Protein AF-A0A5T3SM43-F1 (afdb_monomer_lite)

Sequence (105 aa):
MVTYVQEYGYELTPCPADQGGGWLLRLLADGRELGRRVFPPVAGIEDAQLAAATAHDEALAAVTAWLASVDERDPSQRPRPADAGGLYLMMPDDWLLSPQGVRNA

pLDDT: mean 71.46, std 14.49, range [35.94, 88.44]

Foldseek 3Di:
DDPPPWDKDKDWDWDPVVVQTAIKIFIDTNNATLAIDTQGFDPPDPPSVVSRVVSVVVSVVVVVVVVVVQVPDDPVPHWDHQDVVRDGPDDPVPLRRDPDNDPPD

Organism: Salmonella enterica (NCBI:txid28901)

Radius of gyration: 15.22 Å; chains: 1; bounding box: 40×28×44 Å

Structure (mmCIF, N/CA/C/O backbone):
data_AF-A0A5T3SM43-F1
#
_entry.id   AF-A0A5T3SM43-F1
#
loop_
_atom_site.group_PDB
_atom_site.id
_atom_site.type_symbol
_atom_site.label_atom_id
_atom_site.label_alt_id
_atom_site.label_comp_id
_atom_site.label_asym_id
_atom_site.label_entity_id
_atom_site.label_seq_id
_atom_site.pdbx_PDB_ins_code
_atom_site.Cartn_x
_atom_site.Cartn_y
_atom_site.Cartn_z
_atom_site.occupancy
_atom_site.B_iso_or_equiv
_atom_site.auth_seq_id
_atom_site.auth_comp_id
_atom_site.auth_asym_id
_atom_site.auth_atom_id
_atom_site.pdbx_PDB_model_num
ATOM 1 N N . MET A 1 1 ? -17.333 8.837 26.129 1.00 36.72 1 MET A N 1
ATOM 2 C CA . MET A 1 1 ? -17.203 8.837 24.658 1.00 36.72 1 MET A CA 1
ATOM 3 C C . MET A 1 1 ? -15.989 7.990 24.334 1.00 36.72 1 MET A C 1
ATOM 5 O O . MET A 1 1 ? -14.895 8.389 24.701 1.00 36.72 1 MET A O 1
ATOM 9 N N . VAL A 1 2 ? -16.175 6.785 23.793 1.00 43.47 2 VAL A N 1
ATOM 10 C CA . VAL A 1 2 ? -15.047 5.943 23.366 1.00 43.47 2 VAL A CA 1
ATOM 11 C C . VAL A 1 2 ? -14.705 6.389 21.950 1.00 43.47 2 VAL A C 1
ATOM 13 O O . VAL A 1 2 ? -15.445 6.095 21.015 1.00 43.47 2 VAL A O 1
ATOM 16 N N . THR A 1 3 ? -13.654 7.187 21.799 1.00 46.38 3 THR A N 1
ATOM 17 C CA . THR A 1 3 ? -13.085 7.488 20.486 1.00 46.38 3 THR A CA 1
ATOM 18 C C . THR A 1 3 ? -12.356 6.231 20.030 1.00 46.38 3 THR A C 1
ATOM 20 O O . THR A 1 3 ? -11.250 5.960 20.490 1.00 46.38 3 THR A O 1
ATOM 23 N N . TYR A 1 4 ? -12.999 5.417 19.194 1.00 54.72 4 TYR A N 1
ATOM 24 C CA . TYR A 1 4 ? -12.312 4.326 18.509 1.00 54.72 4 TYR A CA 1
ATOM 25 C C . TYR A 1 4 ? -11.293 4.960 17.559 1.00 54.72 4 TYR A C 1
ATOM 27 O O . TYR A 1 4 ? -11.659 5.453 16.492 1.00 54.72 4 TYR A O 1
ATOM 35 N N . VAL A 1 5 ? -10.030 5.016 17.982 1.00 57.78 5 VAL A N 1
ATOM 36 C CA . VAL A 1 5 ? -8.918 5.350 17.092 1.00 57.78 5 VAL A CA 1
ATOM 37 C C . VAL A 1 5 ? -8.742 4.140 16.192 1.00 57.78 5 VAL A C 1
ATOM 39 O O . VAL A 1 5 ? -8.254 3.103 16.619 1.00 57.78 5 VAL A O 1
ATOM 42 N N . GLN A 1 6 ? -9.250 4.251 14.973 1.00 68.75 6 GLN A N 1
ATOM 43 C CA . GLN A 1 6 ? -9.055 3.241 13.947 1.00 68.75 6 GLN A CA 1
ATOM 44 C C . GLN A 1 6 ? -7.601 3.362 13.478 1.00 68.75 6 GLN A C 1
ATOM 46 O O . GLN A 1 6 ? -7.216 4.415 12.966 1.00 68.75 6 GLN A O 1
ATOM 51 N N . GLU A 1 7 ? -6.784 2.340 13.732 1.00 79.44 7 GLU A N 1
ATOM 52 C CA . GLU A 1 7 ? -5.373 2.340 13.342 1.00 79.44 7 GLU A CA 1
ATOM 53 C C . GLU A 1 7 ? -5.247 1.966 11.864 1.00 79.44 7 GLU A C 1
ATOM 55 O O . GLU A 1 7 ? -5.688 0.895 11.441 1.00 79.44 7 GLU A O 1
ATOM 60 N N . TYR A 1 8 ? -4.648 2.854 11.072 1.00 81.50 8 TYR A N 1
ATOM 61 C CA . TYR A 1 8 ? -4.375 2.617 9.659 1.00 81.50 8 TYR A CA 1
ATOM 62 C C . TYR A 1 8 ? -2.918 2.204 9.486 1.00 81.50 8 TYR A C 1
ATOM 64 O O . TYR A 1 8 ? -2.006 2.881 9.954 1.00 81.50 8 TYR A O 1
ATOM 72 N N . GLY A 1 9 ? -2.711 1.077 8.817 1.00 84.12 9 GLY A N 1
ATOM 73 C CA . GLY A 1 9 ? -1.405 0.509 8.525 1.00 84.12 9 GLY A CA 1
ATOM 74 C C . GLY A 1 9 ? -1.239 0.226 7.040 1.00 84.12 9 GLY A C 1
ATOM 75 O O . GLY A 1 9 ? -2.182 0.305 6.249 1.00 84.12 9 GLY A O 1
ATOM 76 N N . TYR A 1 10 ? -0.021 -0.129 6.656 1.00 86.38 10 TYR A N 1
ATOM 77 C CA . TYR A 1 10 ? 0.285 -0.530 5.295 1.00 86.38 10 TYR A CA 1
ATOM 78 C C . TYR A 1 10 ? 1.374 -1.591 5.267 1.00 86.38 10 TYR A C 1
ATOM 80 O O . TYR A 1 10 ? 2.231 -1.651 6.146 1.00 86.38 10 TYR A O 1
ATOM 88 N N . GLU A 1 11 ? 1.343 -2.413 4.228 1.00 88.44 11 GLU A N 1
ATOM 89 C CA . GLU A 1 11 ? 2.370 -3.401 3.932 1.00 88.44 11 GLU A CA 1
ATOM 90 C C . GLU A 1 11 ? 2.859 -3.198 2.501 1.00 88.44 11 GLU A C 1
ATOM 92 O O . GLU A 1 11 ? 2.076 -3.218 1.550 1.00 88.44 11 GLU A O 1
ATOM 97 N N . LEU A 1 12 ? 4.170 -3.026 2.346 1.00 86.88 12 LEU A N 1
ATOM 98 C CA . LEU A 1 12 ? 4.846 -2.959 1.054 1.00 86.88 12 LEU A CA 1
ATOM 99 C C . LEU A 1 12 ? 5.597 -4.270 0.839 1.00 86.88 12 LEU A C 1
ATOM 101 O O . LEU A 1 12 ? 6.592 -4.549 1.503 1.00 86.88 12 LEU A O 1
ATOM 105 N N . THR A 1 13 ? 5.103 -5.094 -0.081 1.00 86.69 13 THR A N 1
ATOM 106 C CA . THR A 1 13 ? 5.755 -6.353 -0.457 1.00 86.69 13 THR A CA 1
ATOM 107 C C . THR A 1 13 ? 6.495 -6.161 -1.784 1.00 86.69 13 THR A C 1
ATOM 109 O O . THR A 1 13 ? 5.841 -5.817 -2.777 1.00 86.69 13 THR A O 1
ATOM 112 N N . PRO A 1 14 ? 7.820 -6.396 -1.850 1.00 80.69 14 PRO A N 1
ATOM 113 C CA . PRO A 1 14 ? 8.541 -6.359 -3.117 1.00 80.69 14 PRO A CA 1
ATOM 114 C C . PRO A 1 14 ? 8.090 -7.525 -4.000 1.00 80.69 14 PRO A C 1
ATOM 116 O O . PRO A 1 14 ? 8.044 -8.673 -3.550 1.00 80.69 14 PRO A O 1
ATOM 119 N N . CYS A 1 15 ? 7.763 -7.247 -5.261 1.00 74.00 15 CYS A N 1
ATOM 120 C CA . CYS A 1 15 ? 7.530 -8.299 -6.242 1.00 74.00 15 CYS A CA 1
ATOM 121 C C . CYS A 1 15 ? 8.868 -8.629 -6.924 1.00 74.00 15 CYS A C 1
ATOM 123 O O . CYS A 1 15 ? 9.523 -7.713 -7.432 1.00 74.00 15 CYS A O 1
ATOM 125 N N . PRO A 1 16 ? 9.318 -9.899 -6.931 1.00 68.31 16 PRO A N 1
ATOM 126 C CA . PRO A 1 16 ? 10.562 -10.260 -7.597 1.00 68.31 16 PRO A CA 1
ATOM 127 C C . PRO A 1 16 ? 10.497 -9.888 -9.082 1.00 68.31 16 PRO A C 1
ATOM 129 O O . PRO A 1 16 ? 9.455 -10.032 -9.725 1.00 68.31 16 PRO A O 1
ATOM 132 N N . ALA A 1 17 ? 11.625 -9.430 -9.633 1.00 64.00 17 ALA A N 1
ATOM 133 C CA . ALA A 1 17 ? 11.728 -9.000 -11.031 1.00 64.00 17 ALA A CA 1
ATOM 134 C C . ALA A 1 17 ? 11.234 -10.072 -12.027 1.00 64.00 17 ALA A C 1
ATOM 136 O O . ALA A 1 17 ? 10.670 -9.735 -13.063 1.00 64.00 17 ALA A O 1
ATOM 137 N N . ASP A 1 18 ? 11.356 -11.351 -11.660 1.00 62.53 18 ASP A N 1
ATOM 138 C CA . ASP A 1 18 ? 10.905 -12.511 -12.437 1.00 62.53 18 ASP A CA 1
ATOM 139 C C . ASP A 1 18 ? 9.372 -12.578 -12.634 1.00 62.53 18 ASP A C 1
ATOM 141 O O . ASP A 1 18 ? 8.891 -13.124 -13.621 1.00 62.53 18 ASP A O 1
ATOM 145 N N . GLN A 1 19 ? 8.582 -11.982 -11.730 1.00 60.06 19 GLN A N 1
ATOM 146 C CA . GLN A 1 19 ? 7.110 -11.959 -11.797 1.00 60.06 19 GLN A CA 1
ATOM 147 C C . GLN A 1 19 ? 6.534 -10.672 -12.416 1.00 60.06 19 GLN A C 1
ATOM 149 O O . GLN A 1 19 ? 5.333 -10.423 -12.316 1.00 60.06 19 GLN A O 1
ATOM 154 N N . GLY A 1 20 ? 7.373 -9.860 -13.066 1.00 59.75 20 GLY A N 1
ATOM 155 C CA . GLY A 1 20 ? 6.988 -8.564 -13.638 1.00 59.75 20 GLY A CA 1
ATOM 156 C C . GLY A 1 20 ? 7.480 -7.355 -12.838 1.00 59.75 20 GLY A C 1
ATOM 157 O O . GLY A 1 20 ? 7.266 -6.226 -13.274 1.00 59.75 20 GLY A O 1
ATOM 158 N N . GLY A 1 21 ? 8.177 -7.584 -11.717 1.00 69.94 21 GLY A N 1
ATOM 159 C CA . GLY A 1 21 ? 8.777 -6.543 -10.879 1.00 69.94 21 GLY A CA 1
ATOM 160 C C . GLY A 1 21 ? 7.766 -5.609 -10.205 1.00 69.94 21 GLY A C 1
ATOM 161 O O . GLY A 1 21 ? 6.551 -5.763 -10.329 1.00 69.94 21 GLY A O 1
ATOM 162 N N . GLY A 1 22 ? 8.279 -4.615 -9.477 1.00 78.12 22 GLY A N 1
ATOM 163 C CA . GLY A 1 22 ? 7.466 -3.588 -8.820 1.00 78.12 22 GLY A CA 1
ATOM 164 C C . GLY A 1 22 ? 7.129 -3.899 -7.360 1.00 78.12 22 GLY A C 1
ATOM 165 O O . GLY A 1 22 ? 7.844 -4.640 -6.683 1.00 78.12 22 GLY A O 1
ATOM 166 N N . TRP A 1 23 ? 6.046 -3.299 -6.866 1.00 83.81 23 TRP A N 1
ATOM 167 C CA . TRP A 1 23 ? 5.658 -3.324 -5.455 1.00 83.81 23 TRP A CA 1
ATOM 168 C C . TRP A 1 23 ? 4.167 -3.535 -5.267 1.00 83.81 23 TRP A C 1
ATOM 170 O O . TRP A 1 23 ? 3.339 -2.871 -5.887 1.00 83.81 23 TRP A O 1
ATOM 180 N N . LEU A 1 24 ? 3.815 -4.446 -4.366 1.00 85.06 24 LEU A N 1
ATOM 181 C CA . LEU A 1 24 ? 2.447 -4.597 -3.901 1.00 85.06 24 LEU A CA 1
ATOM 182 C C . LEU A 1 24 ? 2.283 -3.790 -2.616 1.00 85.06 24 LEU A C 1
ATOM 184 O O . LEU A 1 24 ? 2.839 -4.150 -1.580 1.00 85.06 24 LEU A O 1
ATOM 188 N N . LEU A 1 25 ? 1.485 -2.733 -2.689 1.00 86.19 25 LEU A N 1
ATOM 189 C CA . LEU A 1 25 ? 1.020 -1.989 -1.531 1.00 86.19 25 LEU A CA 1
ATOM 190 C C . LEU A 1 25 ? -0.307 -2.590 -1.061 1.00 86.19 25 LEU A C 1
ATOM 192 O O . LEU A 1 25 ? -1.272 -2.634 -1.824 1.00 86.19 25 LEU A O 1
ATOM 196 N N . ARG A 1 26 ? -0.380 -3.031 0.192 1.00 86.12 26 ARG A N 1
ATOM 197 C CA . ARG A 1 26 ? -1.638 -3.347 0.878 1.00 86.12 26 ARG A CA 1
ATOM 198 C C . ARG A 1 26 ? -1.906 -2.310 1.947 1.00 86.12 26 ARG A C 1
ATOM 200 O O . ARG A 1 26 ? -1.012 -1.961 2.709 1.00 86.12 26 ARG A O 1
ATOM 207 N N . LEU A 1 27 ? -3.144 -1.850 2.005 1.00 84.44 27 LEU A N 1
ATOM 208 C CA . LEU A 1 27 ? -3.640 -0.950 3.032 1.00 84.44 27 LEU A CA 1
ATOM 209 C C . LEU A 1 27 ? -4.438 -1.760 4.047 1.00 84.44 27 LEU A C 1
ATOM 211 O O . LEU A 1 27 ? -5.271 -2.594 3.681 1.00 84.44 27 LEU A O 1
ATOM 215 N N . LEU A 1 28 ? -4.177 -1.505 5.322 1.00 84.44 28 LEU A N 1
ATOM 216 C CA . LEU A 1 28 ? -4.793 -2.178 6.453 1.00 84.44 28 LEU A CA 1
ATOM 217 C C . LEU A 1 28 ? -5.505 -1.138 7.322 1.00 84.44 28 LEU A C 1
ATOM 219 O O . LEU A 1 28 ? -4.961 -0.071 7.587 1.00 84.44 28 LEU A O 1
ATOM 223 N N . ALA A 1 29 ? -6.698 -1.458 7.804 1.00 82.62 29 ALA A N 1
ATOM 224 C CA . ALA A 1 29 ? -7.359 -0.730 8.882 1.00 82.62 29 ALA A CA 1
ATOM 225 C C . ALA A 1 29 ? -7.700 -1.711 9.991 1.00 82.62 29 ALA A C 1
ATOM 227 O O . ALA A 1 29 ? -8.398 -2.693 9.737 1.00 82.62 29 ALA A O 1
ATOM 228 N N . ASP A 1 30 ? -7.210 -1.460 11.202 1.00 80.19 30 ASP A N 1
ATOM 229 C CA . ASP A 1 30 ? -7.451 -2.314 12.370 1.00 80.19 30 ASP A CA 1
ATOM 230 C C . ASP A 1 30 ? -7.062 -3.787 12.094 1.00 80.19 30 ASP A C 1
ATOM 232 O O . ASP A 1 30 ? -7.766 -4.734 12.436 1.00 80.19 30 ASP A O 1
ATOM 236 N N . GLY A 1 31 ? -5.970 -3.990 11.343 1.00 77.44 31 GLY A N 1
ATOM 237 C CA . GLY A 1 31 ? -5.504 -5.315 10.909 1.00 77.44 31 GLY A CA 1
ATOM 238 C C . GLY A 1 31 ? -6.323 -5.977 9.789 1.00 77.44 31 GLY A C 1
ATOM 239 O O . GLY A 1 31 ? -6.083 -7.139 9.466 1.00 77.44 31 GLY A O 1
ATOM 240 N N . ARG A 1 32 ? -7.282 -5.272 9.175 1.00 80.44 32 ARG A N 1
ATOM 241 C CA . ARG A 1 32 ? -8.136 -5.787 8.088 1.00 80.44 32 ARG A CA 1
ATOM 242 C C . ARG A 1 32 ? -7.778 -5.127 6.759 1.00 80.44 32 ARG A C 1
ATOM 244 O O . ARG A 1 32 ? -7.603 -3.914 6.703 1.00 80.44 32 ARG A O 1
ATOM 251 N N . GLU A 1 33 ? -7.701 -5.912 5.684 1.00 82.12 33 GLU A N 1
ATOM 252 C CA . GLU A 1 33 ? -7.379 -5.407 4.339 1.00 82.12 33 GLU A CA 1
ATOM 253 C C . GLU A 1 33 ? -8.452 -4.416 3.853 1.00 82.12 33 GLU A C 1
ATOM 255 O O . GLU A 1 33 ? -9.599 -4.787 3.589 1.00 82.12 33 GLU A O 1
ATOM 260 N N . LEU A 1 34 ? -8.061 -3.145 3.725 1.00 77.56 34 LEU A N 1
ATOM 261 C CA . LEU A 1 34 ? -8.854 -2.099 3.079 1.00 77.56 34 LEU A CA 1
ATOM 262 C C . LEU A 1 34 ? -8.786 -2.218 1.562 1.00 77.56 34 LEU A C 1
ATOM 264 O O . LEU A 1 34 ? -9.762 -1.968 0.868 1.00 77.56 34 LEU A O 1
ATOM 268 N N . GLY A 1 35 ? -7.621 -2.574 1.039 1.00 76.62 35 GLY A N 1
ATOM 269 C CA . GLY A 1 35 ? -7.410 -2.704 -0.389 1.00 76.62 35 GLY A CA 1
ATOM 270 C C . GLY A 1 35 ? -5.947 -2.908 -0.712 1.00 76.62 35 GLY A C 1
ATOM 271 O O . GLY A 1 35 ? -5.065 -2.762 0.136 1.00 76.62 35 GLY A O 1
ATOM 272 N N . ARG A 1 36 ? -5.691 -3.283 -1.959 1.00 80.75 36 ARG A N 1
ATOM 273 C CA . ARG A 1 36 ? -4.348 -3.557 -2.452 1.00 80.75 36 ARG A CA 1
ATOM 274 C C . ARG A 1 36 ? -4.144 -2.892 -3.799 1.00 80.75 36 ARG A C 1
ATOM 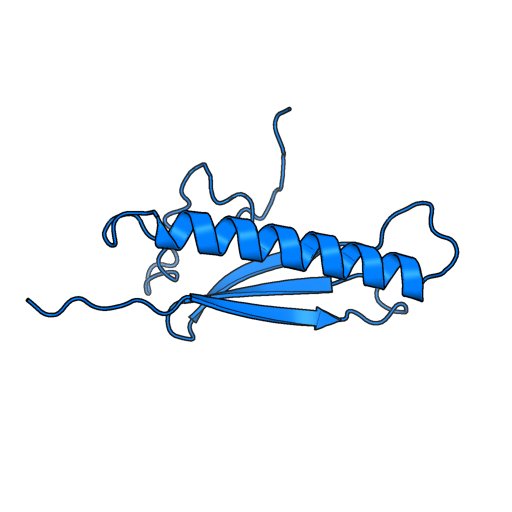276 O O . ARG A 1 36 ? -5.054 -2.876 -4.626 1.00 80.75 36 ARG A O 1
ATOM 283 N N . ARG A 1 37 ? -2.929 -2.415 -4.039 1.00 79.12 37 ARG A N 1
ATOM 284 C CA . ARG A 1 37 ? -2.536 -1.776 -5.286 1.00 79.12 37 ARG A CA 1
ATOM 285 C C . ARG A 1 37 ? -1.153 -2.232 -5.705 1.00 79.12 37 ARG A C 1
ATOM 287 O O . ARG A 1 37 ? -0.224 -2.263 -4.903 1.00 79.12 37 ARG A O 1
ATOM 294 N N . VAL A 1 38 ? -1.034 -2.598 -6.974 1.00 81.75 38 VAL A N 1
ATOM 295 C CA . VAL A 1 38 ? 0.244 -2.970 -7.578 1.00 81.75 38 VAL A CA 1
ATOM 296 C C . VAL A 1 38 ? 0.833 -1.735 -8.242 1.00 81.75 38 VAL A C 1
ATOM 298 O O . VAL A 1 38 ? 0.178 -1.090 -9.060 1.00 81.75 38 VAL A O 1
ATOM 301 N N . PHE A 1 39 ? 2.070 -1.426 -7.883 1.00 80.19 39 PHE A N 1
ATOM 302 C CA . PHE A 1 39 ? 2.905 -0.417 -8.508 1.00 80.19 39 PHE A CA 1
ATOM 303 C C . PHE A 1 39 ? 3.899 -1.143 -9.416 1.00 80.19 39 PHE A C 1
ATOM 305 O O . PHE A 1 39 ? 4.840 -1.755 -8.908 1.00 80.19 39 PHE A O 1
ATOM 312 N N . PRO A 1 40 ? 3.676 -1.155 -10.742 1.00 79.50 40 PRO A N 1
ATOM 313 C CA . PRO A 1 40 ? 4.619 -1.763 -11.670 1.00 79.50 40 PRO A CA 1
ATOM 314 C C . PRO A 1 40 ? 5.967 -1.022 -11.638 1.00 79.50 40 PRO A C 1
ATOM 316 O O . PRO A 1 40 ? 6.016 0.151 -11.256 1.00 79.50 40 PRO A O 1
ATOM 319 N N . PRO A 1 41 ? 7.065 -1.684 -12.041 1.00 79.75 41 PRO A N 1
ATOM 320 C CA . PRO A 1 41 ? 8.364 -1.036 -12.133 1.00 79.75 41 PRO A CA 1
ATOM 321 C C . PRO A 1 41 ? 8.312 0.098 -13.161 1.00 79.75 41 PRO A C 1
ATOM 323 O O . PRO A 1 41 ? 7.610 0.012 -14.173 1.00 79.75 41 PRO A O 1
ATOM 326 N N . VAL A 1 42 ? 9.060 1.170 -12.901 1.00 78.50 42 VAL A N 1
ATOM 327 C CA . VAL A 1 42 ? 9.076 2.344 -13.779 1.00 78.50 42 VAL A CA 1
ATOM 328 C C . VAL A 1 42 ? 9.630 1.967 -15.152 1.00 78.50 42 VAL A C 1
ATOM 330 O O . VAL A 1 42 ? 10.771 1.523 -15.283 1.00 78.50 42 VAL A O 1
ATOM 333 N N . ALA A 1 43 ? 8.811 2.159 -16.188 1.00 73.94 43 ALA A N 1
ATOM 334 C CA . ALA A 1 43 ? 9.222 1.942 -17.567 1.00 73.94 43 ALA A CA 1
ATOM 335 C C . ALA A 1 43 ? 10.289 2.971 -17.975 1.00 73.94 43 ALA A C 1
ATOM 337 O O . ALA A 1 43 ? 10.131 4.166 -17.730 1.00 73.94 43 ALA A O 1
ATOM 338 N N . GLY A 1 44 ? 11.358 2.508 -18.626 1.00 73.38 44 GLY A N 1
ATOM 339 C CA . GLY A 1 44 ? 12.460 3.362 -19.086 1.00 73.38 44 GLY A CA 1
ATOM 340 C C . GLY A 1 44 ? 13.699 3.366 -18.187 1.00 73.38 44 GLY A C 1
ATOM 341 O O . GLY A 1 44 ? 14.672 4.030 -18.528 1.00 73.38 44 GLY A O 1
ATOM 342 N N . ILE A 1 45 ? 13.696 2.611 -17.084 1.00 76.69 45 ILE A N 1
ATOM 343 C CA . ILE A 1 45 ? 14.899 2.345 -16.288 1.00 76.69 45 ILE A CA 1
ATOM 344 C C . ILE A 1 45 ? 15.427 0.948 -16.641 1.00 76.69 45 ILE A C 1
ATOM 346 O O . ILE A 1 45 ? 14.734 -0.046 -16.439 1.00 76.69 45 ILE A O 1
ATOM 350 N N . GLU A 1 46 ? 16.648 0.876 -17.181 1.00 76.75 46 GLU A N 1
ATOM 351 C CA . GLU A 1 46 ? 17.310 -0.395 -17.534 1.00 76.75 46 GLU A CA 1
ATOM 352 C C . GLU A 1 46 ? 17.683 -1.212 -16.286 1.00 76.75 46 GLU A C 1
ATOM 354 O O . GLU A 1 46 ? 17.600 -2.441 -16.282 1.00 76.75 46 GLU A O 1
ATOM 359 N N . ASP A 1 47 ? 18.035 -0.526 -15.197 1.00 81.12 47 ASP A N 1
ATOM 360 C CA . ASP A 1 47 ? 18.302 -1.135 -13.898 1.00 81.12 47 ASP A CA 1
ATOM 361 C C . ASP A 1 47 ? 17.001 -1.580 -13.219 1.00 81.12 47 ASP A C 1
ATOM 363 O O . ASP A 1 47 ? 16.291 -0.780 -12.608 1.00 81.12 47 ASP A O 1
ATOM 367 N N . ALA A 1 48 ? 16.708 -2.881 -13.252 1.00 75.50 48 ALA A N 1
ATOM 368 C CA . ALA A 1 48 ? 15.515 -3.444 -12.612 1.00 75.50 48 ALA A CA 1
ATOM 369 C C . ALA A 1 48 ? 15.435 -3.125 -11.105 1.00 75.50 48 ALA A C 1
ATOM 371 O O . ALA A 1 48 ? 14.346 -2.913 -10.570 1.00 75.50 48 ALA A O 1
ATOM 372 N N . GLN A 1 49 ? 16.585 -3.048 -10.425 1.00 77.75 49 GLN A N 1
ATOM 373 C CA . GLN A 1 49 ? 16.660 -2.664 -9.014 1.00 77.75 49 GLN A CA 1
ATOM 374 C C . GLN A 1 49 ? 16.261 -1.198 -8.812 1.00 77.75 49 GLN A C 1
ATOM 376 O O . GLN A 1 49 ? 15.489 -0.890 -7.909 1.00 77.75 49 GLN A O 1
ATOM 381 N N . LEU A 1 50 ? 16.757 -0.295 -9.662 1.00 81.88 50 LEU A N 1
ATOM 382 C CA . LEU A 1 50 ? 16.415 1.123 -9.594 1.00 81.88 50 LEU A CA 1
ATOM 383 C C . LEU A 1 50 ? 14.947 1.346 -9.985 1.00 81.88 50 LEU A C 1
ATOM 385 O O . LEU A 1 50 ? 14.242 2.065 -9.290 1.00 81.88 50 LEU A O 1
ATOM 389 N N . ALA A 1 51 ? 14.455 0.653 -11.016 1.00 81.81 51 ALA A N 1
ATOM 390 C CA . ALA A 1 51 ? 13.053 0.676 -11.433 1.00 81.81 51 ALA A CA 1
ATOM 391 C C . ALA A 1 51 ? 12.108 0.237 -10.303 1.00 81.81 51 ALA A C 1
ATOM 393 O O . ALA A 1 51 ? 11.058 0.850 -10.088 1.00 81.81 51 ALA A O 1
ATOM 394 N N . ALA A 1 52 ? 12.490 -0.811 -9.564 1.00 79.12 52 ALA A N 1
ATOM 395 C CA . ALA A 1 52 ? 11.765 -1.270 -8.389 1.00 79.12 52 ALA A CA 1
ATOM 396 C C . ALA A 1 52 ? 11.891 -0.279 -7.222 1.00 79.12 52 ALA A C 1
ATOM 398 O O . ALA A 1 52 ? 10.892 -0.001 -6.570 1.00 79.12 52 ALA A O 1
ATOM 399 N N . ALA A 1 53 ? 13.069 0.289 -6.961 1.00 83.31 53 ALA A N 1
ATOM 400 C CA . ALA A 1 53 ? 13.256 1.281 -5.902 1.00 83.31 53 ALA A CA 1
ATOM 401 C C . ALA A 1 53 ? 12.438 2.561 -6.152 1.00 83.31 53 ALA A C 1
ATOM 403 O O . ALA A 1 53 ? 11.838 3.094 -5.225 1.00 83.31 53 ALA A O 1
ATOM 404 N N . THR A 1 54 ? 12.336 3.025 -7.399 1.00 85.50 54 THR A N 1
ATOM 405 C CA . THR A 1 54 ? 11.466 4.158 -7.742 1.00 85.50 54 THR A CA 1
ATOM 406 C C . THR A 1 54 ? 9.990 3.801 -7.570 1.00 85.50 54 THR A C 1
ATOM 408 O O . THR A 1 54 ? 9.233 4.587 -7.013 1.00 85.50 54 THR A O 1
ATOM 411 N N . ALA A 1 55 ? 9.573 2.595 -7.972 1.00 84.44 55 ALA A N 1
ATOM 412 C CA . A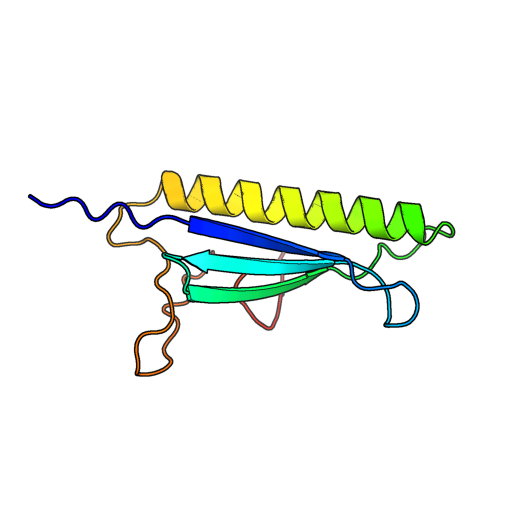LA A 1 55 ? 8.206 2.131 -7.730 1.00 84.44 55 ALA A CA 1
ATOM 413 C C . ALA A 1 55 ? 7.880 2.002 -6.226 1.00 84.44 55 ALA A C 1
ATOM 415 O O . ALA A 1 55 ? 6.742 2.249 -5.829 1.00 84.44 55 ALA A O 1
ATOM 416 N N . HIS A 1 56 ? 8.866 1.655 -5.389 1.00 85.50 56 HIS A N 1
ATOM 417 C CA . HIS A 1 56 ? 8.731 1.673 -3.929 1.00 85.50 56 HIS A CA 1
ATOM 418 C C . HIS A 1 56 ? 8.477 3.086 -3.407 1.00 85.50 56 HIS A C 1
ATOM 420 O O . HIS A 1 56 ? 7.572 3.277 -2.601 1.00 85.50 56 HIS A O 1
ATOM 426 N N . ASP A 1 57 ? 9.271 4.058 -3.857 1.00 87.81 57 ASP A N 1
ATOM 427 C CA . ASP A 1 57 ? 9.156 5.454 -3.432 1.00 87.81 57 ASP A CA 1
ATOM 428 C C . ASP A 1 57 ? 7.787 6.041 -3.806 1.00 87.81 57 ASP A C 1
ATOM 430 O O . ASP A 1 57 ? 7.097 6.590 -2.953 1.00 87.81 57 ASP A O 1
ATOM 434 N N . GLU A 1 58 ? 7.319 5.787 -5.032 1.00 85.56 58 GLU A N 1
ATOM 435 C CA . GLU A 1 58 ? 5.973 6.162 -5.485 1.00 85.56 58 GLU A CA 1
ATOM 436 C C . GLU A 1 58 ? 4.874 5.509 -4.630 1.00 85.56 58 GLU A C 1
ATOM 438 O O . GLU A 1 58 ? 3.902 6.163 -4.244 1.00 85.56 58 GLU A O 1
ATOM 443 N N . ALA A 1 59 ? 5.018 4.218 -4.304 1.00 85.75 59 ALA A N 1
ATOM 444 C CA . ALA A 1 59 ? 4.065 3.507 -3.457 1.00 85.75 59 ALA A CA 1
ATOM 445 C C . ALA A 1 59 ? 4.050 4.062 -2.023 1.00 85.75 59 ALA A C 1
ATOM 447 O O . ALA A 1 59 ? 2.974 4.240 -1.446 1.00 85.75 59 ALA A O 1
ATOM 448 N N . LEU A 1 60 ? 5.227 4.374 -1.469 1.00 87.62 60 LEU A N 1
ATOM 449 C CA . LEU A 1 60 ? 5.401 4.961 -0.142 1.00 87.62 60 LEU A CA 1
ATOM 450 C C . LEU A 1 60 ? 4.831 6.385 -0.075 1.00 87.62 60 LEU A C 1
ATOM 452 O O . LEU A 1 60 ? 4.121 6.726 0.873 1.00 87.62 60 LEU A O 1
ATOM 456 N N . ALA A 1 61 ? 5.093 7.208 -1.088 1.00 87.12 61 ALA A N 1
ATOM 457 C CA . ALA A 1 61 ? 4.549 8.555 -1.197 1.00 87.12 61 ALA A CA 1
ATOM 458 C C . ALA A 1 61 ? 3.019 8.525 -1.303 1.00 87.12 61 ALA A C 1
ATOM 460 O O . ALA A 1 61 ? 2.334 9.269 -0.600 1.00 87.12 61 ALA A O 1
ATOM 461 N N . ALA A 1 62 ? 2.473 7.615 -2.116 1.00 84.12 62 ALA A N 1
ATOM 462 C CA . ALA A 1 62 ? 1.035 7.445 -2.273 1.00 84.12 62 ALA A CA 1
ATOM 463 C C . ALA A 1 62 ? 0.357 7.040 -0.953 1.00 84.12 62 ALA A C 1
ATOM 465 O O . ALA A 1 62 ? -0.631 7.663 -0.563 1.00 84.12 62 ALA A O 1
ATOM 466 N N . VAL A 1 63 ? 0.892 6.043 -0.234 1.00 83.69 63 VAL A N 1
ATOM 467 C CA . VAL A 1 63 ? 0.319 5.642 1.063 1.00 83.69 63 VAL A CA 1
ATOM 468 C C . VAL A 1 63 ? 0.482 6.716 2.129 1.00 83.69 63 VAL A C 1
ATOM 470 O O . VAL A 1 63 ? -0.438 6.928 2.910 1.00 83.69 63 VAL A O 1
ATOM 473 N N . THR A 1 64 ? 1.604 7.434 2.146 1.00 85.50 64 THR A N 1
ATOM 474 C CA . THR A 1 64 ? 1.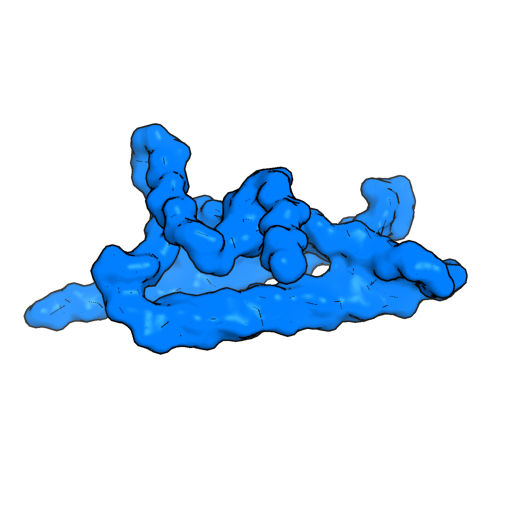837 8.512 3.115 1.00 85.50 64 THR A CA 1
ATOM 475 C C . THR A 1 64 ? 0.861 9.666 2.899 1.00 85.50 64 THR A C 1
ATOM 477 O O . THR A 1 64 ? 0.260 10.147 3.858 1.00 85.50 64 THR A O 1
ATOM 480 N N . ALA A 1 65 ? 0.643 10.073 1.645 1.00 85.00 65 ALA A N 1
ATOM 481 C CA . ALA A 1 65 ? -0.343 11.096 1.303 1.00 85.00 65 ALA A CA 1
ATOM 482 C C . ALA A 1 65 ? -1.766 10.661 1.680 1.00 85.00 65 ALA A C 1
ATOM 484 O O . ALA A 1 65 ? -2.546 11.451 2.210 1.00 85.00 65 ALA A O 1
ATOM 485 N N . TRP A 1 66 ? -2.094 9.388 1.456 1.00 83.69 66 TRP A N 1
ATOM 486 C CA . TRP A 1 66 ? -3.381 8.832 1.853 1.00 83.69 66 TRP A CA 1
ATOM 487 C C . TRP A 1 66 ? -3.557 8.786 3.374 1.00 83.69 66 TRP A C 1
ATOM 489 O O . TRP A 1 66 ? -4.587 9.231 3.867 1.00 83.69 66 TRP A O 1
ATOM 499 N N . LEU A 1 67 ? -2.553 8.327 4.128 1.00 82.38 67 LEU A N 1
ATOM 500 C CA . LEU A 1 67 ? -2.588 8.307 5.594 1.00 82.38 67 LEU A CA 1
ATOM 501 C C . LEU A 1 67 ? -2.774 9.711 6.173 1.00 82.38 67 LEU A C 1
ATOM 503 O O . LEU A 1 67 ? -3.582 9.877 7.081 1.00 82.38 67 LEU A O 1
ATOM 507 N N . ALA A 1 68 ? -2.082 10.714 5.623 1.00 84.44 68 ALA A N 1
ATOM 508 C CA . ALA A 1 68 ? -2.268 12.109 6.016 1.00 84.44 68 ALA A CA 1
ATOM 509 C C . ALA A 1 68 ? -3.708 12.576 5.748 1.00 84.44 68 ALA A C 1
ATOM 511 O O . ALA A 1 68 ? -4.361 13.098 6.647 1.00 84.44 68 ALA A O 1
ATOM 512 N N . SER A 1 69 ? -4.249 12.282 4.558 1.00 82.00 69 SER A N 1
ATOM 513 C CA . SER A 1 69 ? -5.650 12.581 4.237 1.00 82.00 69 SER A CA 1
ATOM 514 C C . SER A 1 69 ? -6.623 11.888 5.198 1.00 82.00 69 SER A C 1
ATOM 516 O O . SER A 1 69 ? -7.623 12.477 5.593 1.00 82.00 69 SER A O 1
ATOM 518 N N . VAL A 1 70 ? -6.351 10.644 5.601 1.00 78.19 70 VAL A N 1
ATOM 519 C CA . VAL A 1 70 ? -7.184 9.897 6.556 1.00 78.19 70 VAL A CA 1
ATOM 520 C C . VAL A 1 70 ? -7.089 10.463 7.975 1.00 78.19 70 VAL A C 1
ATOM 522 O O . VAL A 1 70 ? -8.098 10.475 8.684 1.00 78.19 70 VAL A O 1
ATOM 525 N N . ASP A 1 71 ? -5.917 10.941 8.392 1.00 81.06 71 ASP A N 1
ATOM 526 C CA . ASP A 1 71 ? -5.719 11.568 9.702 1.00 81.06 71 ASP A CA 1
ATOM 527 C C . ASP A 1 71 ? -6.512 12.877 9.824 1.00 81.06 71 ASP A C 1
ATOM 529 O O . ASP A 1 71 ? -7.253 13.057 10.794 1.00 81.06 71 ASP A O 1
ATOM 533 N N . GLU A 1 72 ? -6.455 13.716 8.784 1.00 81.56 72 GLU A N 1
ATOM 534 C CA . GLU A 1 72 ? -7.206 14.975 8.682 1.00 81.56 72 GLU A CA 1
ATOM 535 C C . GLU A 1 72 ? -8.727 14.766 8.568 1.00 81.56 72 GLU A C 1
ATOM 537 O O . GLU A 1 72 ? -9.510 15.674 8.861 1.00 81.56 72 GLU A O 1
ATOM 542 N N . ARG A 1 73 ? -9.174 13.575 8.147 1.00 76.31 73 ARG A N 1
ATOM 543 C CA . ARG A 1 73 ? -10.598 13.243 8.018 1.00 76.31 73 ARG A CA 1
ATOM 544 C C . ARG A 1 73 ? -11.252 12.991 9.370 1.00 76.31 73 ARG A C 1
ATOM 546 O O . ARG A 1 73 ? -10.730 12.301 10.254 1.00 76.31 73 ARG A O 1
ATOM 553 N N . ASP A 1 74 ? -12.500 13.438 9.445 1.00 75.56 74 ASP A N 1
ATOM 554 C CA . ASP A 1 74 ? -13.418 13.120 10.528 1.00 75.56 74 ASP A CA 1
ATOM 555 C C . ASP A 1 74 ? -13.547 11.588 10.683 1.00 75.56 74 ASP A C 1
ATOM 557 O O . ASP A 1 74 ? -13.702 10.890 9.676 1.00 75.56 74 ASP A O 1
ATOM 561 N N . PRO A 1 75 ? -13.529 11.019 11.903 1.00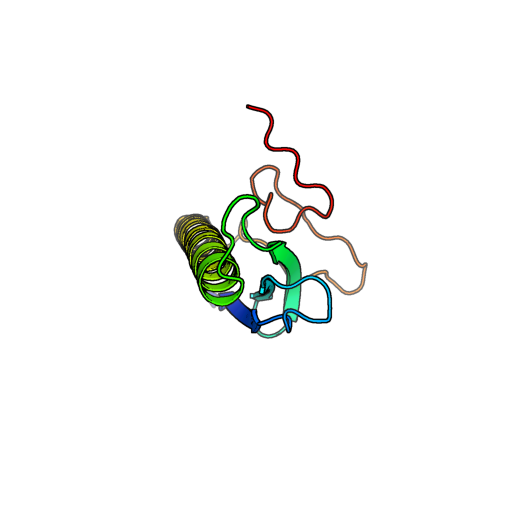 72.06 75 PRO A N 1
ATOM 562 C CA . PRO A 1 75 ? -13.568 9.566 12.128 1.00 72.06 75 PRO A CA 1
ATOM 563 C C . PRO A 1 75 ? -14.800 8.871 11.524 1.00 72.06 75 PRO A C 1
ATOM 565 O O . PRO A 1 75 ? -14.788 7.666 11.276 1.00 72.06 75 PRO A O 1
ATOM 568 N N . SER A 1 76 ? -15.872 9.625 11.276 1.00 71.12 76 SER A N 1
ATOM 569 C CA . SER A 1 76 ? -17.077 9.156 10.587 1.00 71.12 76 SER A CA 1
ATOM 570 C C . SER A 1 76 ? -16.904 9.012 9.067 1.00 71.12 76 SER A C 1
ATOM 572 O O . SER A 1 76 ? -17.645 8.251 8.446 1.00 71.12 76 SER A O 1
ATOM 574 N N . GLN A 1 77 ? -15.923 9.702 8.482 1.00 69.88 77 GLN A N 1
ATOM 575 C CA . GLN A 1 77 ? -15.610 9.723 7.050 1.00 69.88 77 GLN A CA 1
ATOM 576 C C . GLN A 1 77 ? -14.353 8.927 6.685 1.00 69.88 77 GLN A C 1
ATOM 578 O O . GLN A 1 77 ? -13.971 8.879 5.515 1.00 69.88 77 GLN A O 1
ATOM 583 N N . ARG A 1 78 ? -13.682 8.313 7.662 1.00 75.12 78 ARG A N 1
ATOM 584 C CA . ARG A 1 78 ? -12.501 7.503 7.377 1.00 75.12 78 ARG A CA 1
ATOM 585 C C . ARG A 1 78 ? -12.890 6.185 6.692 1.00 75.12 78 ARG A C 1
ATOM 587 O O . ARG A 1 78 ? -13.946 5.624 7.006 1.00 75.12 78 ARG A O 1
ATOM 594 N N . PRO A 1 79 ? -12.054 5.684 5.765 1.00 71.44 79 PRO A N 1
ATOM 595 C CA . PRO A 1 79 ? -12.323 4.439 5.064 1.00 71.44 79 PRO A CA 1
ATOM 596 C C . PRO A 1 79 ? -12.414 3.291 6.068 1.00 71.44 79 PRO A C 1
ATOM 598 O O . PRO A 1 79 ? -11.596 3.174 6.984 1.00 71.44 79 PRO A O 1
ATOM 601 N N . ARG A 1 80 ? -13.439 2.453 5.901 1.00 70.19 80 ARG A N 1
ATOM 602 C CA . ARG A 1 80 ? -13.665 1.274 6.735 1.00 70.19 80 ARG A CA 1
ATOM 603 C C . ARG A 1 80 ? -13.341 0.010 5.951 1.00 70.19 80 ARG A C 1
ATOM 605 O O . ARG A 1 80 ? -13.628 -0.038 4.751 1.00 70.19 80 ARG A O 1
ATOM 612 N N . PRO A 1 81 ? -12.761 -1.011 6.607 1.00 66.38 81 PRO A N 1
ATOM 613 C CA . PRO A 1 81 ? -12.613 -2.319 5.987 1.00 66.38 81 PRO A CA 1
ATOM 614 C C . PRO A 1 81 ? -13.989 -2.820 5.565 1.00 66.38 81 PRO A C 1
ATOM 616 O O . PRO A 1 81 ? -14.985 -2.484 6.207 1.00 66.38 81 PRO A O 1
ATOM 619 N N . ALA A 1 82 ? -14.045 -3.602 4.486 1.00 61.66 82 ALA A N 1
ATOM 620 C CA . ALA A 1 82 ? -15.301 -4.176 4.031 1.00 61.66 82 ALA A CA 1
ATOM 621 C C . ALA A 1 82 ? -15.995 -4.876 5.211 1.00 61.66 82 ALA A C 1
ATOM 623 O O . ALA A 1 82 ? -15.469 -5.833 5.790 1.00 61.66 82 ALA A O 1
ATOM 624 N N . ASP A 1 83 ? -17.171 -4.370 5.588 1.00 57.53 83 ASP A N 1
ATOM 625 C CA . ASP A 1 83 ? -18.062 -5.064 6.509 1.00 57.53 83 ASP A CA 1
ATOM 626 C C . ASP A 1 83 ? -18.417 -6.444 5.927 1.00 57.53 83 ASP A C 1
ATOM 628 O O . ASP A 1 83 ? -18.192 -6.716 4.746 1.00 57.53 83 ASP A O 1
ATOM 632 N N . ALA A 1 84 ? -19.016 -7.333 6.725 1.00 48.44 84 ALA A N 1
ATOM 633 C CA . ALA A 1 84 ? -19.377 -8.695 6.299 1.00 48.44 84 ALA A CA 1
ATOM 634 C C . ALA A 1 84 ? -20.245 -8.768 5.013 1.00 48.44 84 ALA A C 1
ATOM 636 O O . ALA A 1 84 ? -20.399 -9.843 4.440 1.00 48.44 84 ALA A O 1
ATOM 637 N N . GLY A 1 85 ? -20.793 -7.637 4.550 1.00 50.41 85 GLY A N 1
ATOM 638 C CA . GLY A 1 85 ? -21.496 -7.488 3.274 1.00 50.41 85 GLY A CA 1
ATOM 639 C C . GLY A 1 85 ? -20.626 -7.148 2.052 1.00 50.41 85 GLY A C 1
ATOM 640 O O . GLY A 1 85 ? -21.182 -6.964 0.975 1.00 50.41 85 GLY A O 1
ATOM 641 N N . GLY A 1 86 ? -19.298 -7.030 2.181 1.00 49.88 86 GLY A N 1
ATOM 642 C CA . GLY A 1 86 ? -18.378 -6.808 1.054 1.00 49.88 86 GLY A CA 1
ATOM 643 C C . GLY A 1 86 ? -18.444 -5.416 0.413 1.00 49.88 86 GLY A C 1
ATOM 644 O O . GLY A 1 86 ? -17.819 -5.187 -0.622 1.00 49.88 86 GLY A O 1
ATOM 645 N N . LEU A 1 87 ? -19.198 -4.481 0.999 1.00 44.88 87 LEU A N 1
ATOM 646 C CA . LEU A 1 87 ? -19.338 -3.133 0.465 1.00 44.88 87 LEU A CA 1
ATOM 647 C C . LEU A 1 87 ? -18.203 -2.255 1.002 1.00 44.88 87 LEU A C 1
ATOM 649 O O . LEU A 1 87 ? -18.257 -1.763 2.128 1.00 44.88 87 LEU A O 1
ATOM 653 N N . TYR A 1 88 ? -17.171 -2.051 0.189 1.00 54.28 88 TYR A N 1
ATOM 654 C CA . TYR A 1 88 ? -16.247 -0.946 0.407 1.00 54.28 88 TYR A CA 1
A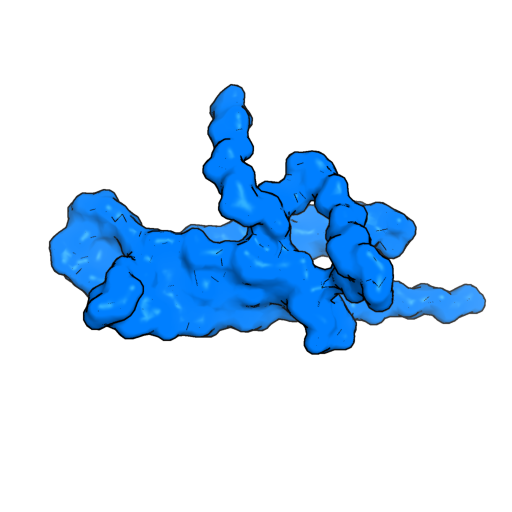TOM 655 C C . TYR A 1 88 ? -17.033 0.353 0.219 1.00 54.28 88 TYR A C 1
ATOM 657 O O . TYR A 1 88 ? -17.536 0.618 -0.875 1.00 54.28 88 TYR A O 1
ATOM 665 N N . LEU A 1 89 ? -17.146 1.176 1.264 1.00 52.66 89 LEU A N 1
ATOM 666 C CA . LEU A 1 89 ? -17.519 2.581 1.098 1.00 52.66 89 LEU A CA 1
ATOM 667 C C . LEU A 1 89 ? -16.333 3.283 0.424 1.00 52.66 89 LEU A C 1
ATOM 669 O O . LEU A 1 89 ? -15.536 3.950 1.078 1.00 52.66 89 LEU A O 1
ATOM 673 N N . MET A 1 90 ? -16.172 3.058 -0.884 1.00 53.81 90 MET A N 1
ATOM 674 C CA . MET A 1 90 ? -15.206 3.780 -1.700 1.00 53.81 90 MET A CA 1
ATOM 675 C C . MET A 1 90 ? -15.619 5.246 -1.700 1.00 53.81 90 MET A C 1
ATOM 677 O O . MET A 1 90 ? -16.655 5.615 -2.256 1.00 53.81 90 MET A O 1
ATOM 681 N N . MET A 1 91 ? -14.822 6.080 -1.045 1.00 53.75 91 MET A N 1
ATOM 682 C CA . MET A 1 91 ? -14.918 7.519 -1.221 1.00 53.75 91 MET A CA 1
ATOM 683 C C . MET A 1 91 ? -14.212 7.927 -2.522 1.00 53.75 91 MET A C 1
ATOM 685 O O . MET A 1 91 ? -13.260 7.266 -2.936 1.00 53.75 91 MET A O 1
ATOM 689 N N . PRO A 1 92 ? -14.661 9.006 -3.185 1.00 50.44 92 PRO A N 1
ATOM 690 C CA . PRO A 1 92 ? -14.170 9.404 -4.508 1.00 50.44 92 PRO A CA 1
ATOM 691 C C . PRO A 1 92 ? -12.673 9.761 -4.555 1.00 50.44 92 PRO A C 1
ATOM 693 O O . PRO A 1 92 ? -12.087 9.730 -5.631 1.00 50.44 92 PRO A O 1
ATOM 696 N N . ASP A 1 93 ? -12.054 10.057 -3.409 1.00 54.00 93 ASP A N 1
ATOM 697 C CA . ASP A 1 93 ? -10.627 10.398 -3.293 1.00 54.00 93 ASP A CA 1
ATOM 698 C C . ASP A 1 93 ? -9.733 9.170 -2.994 1.00 54.00 93 ASP A C 1
ATOM 700 O O . ASP A 1 93 ? -8.507 9.239 -3.008 1.00 54.00 93 ASP A O 1
ATOM 704 N N . ASP A 1 94 ? -10.333 7.996 -2.766 1.00 66.25 9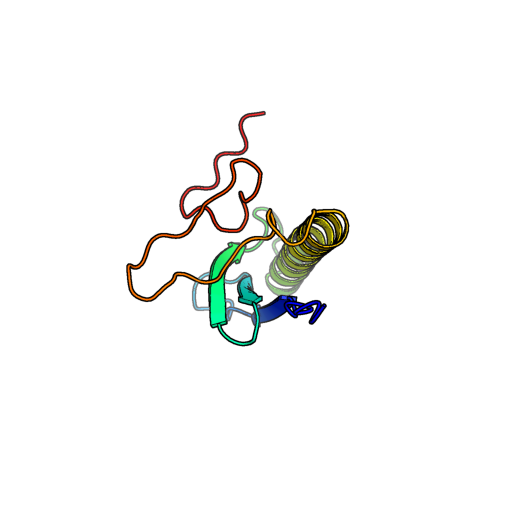4 ASP A N 1
ATOM 705 C CA . ASP A 1 94 ? -9.646 6.752 -2.398 1.00 66.25 94 ASP A CA 1
ATOM 706 C C . ASP A 1 94 ? -9.170 5.962 -3.636 1.00 66.25 94 ASP A C 1
ATOM 708 O O . ASP A 1 94 ? -9.427 4.770 -3.830 1.00 66.25 94 ASP A O 1
ATOM 712 N N . TRP A 1 95 ? -8.446 6.650 -4.522 1.00 68.88 95 TRP A N 1
ATOM 713 C CA . TRP A 1 95 ? -7.913 6.083 -5.769 1.00 68.88 95 TRP A CA 1
ATOM 714 C C . TRP A 1 95 ? -6.932 4.920 -5.529 1.00 68.88 95 TRP A C 1
ATOM 716 O O . TRP A 1 95 ? -6.758 4.058 -6.393 1.00 68.88 95 TRP A O 1
ATOM 726 N N . LEU A 1 96 ? -6.319 4.866 -4.342 1.00 66.69 96 LEU A N 1
ATOM 727 C CA . LEU A 1 96 ? -5.475 3.763 -3.879 1.00 66.69 96 LEU A CA 1
ATOM 728 C C . LEU A 1 96 ? -6.253 2.467 -3.625 1.00 66.69 96 LEU A C 1
ATOM 730 O O . LEU A 1 96 ? -5.687 1.385 -3.771 1.00 66.69 96 LEU A O 1
ATOM 734 N N . LEU A 1 97 ? -7.539 2.572 -3.285 1.00 64.00 97 LEU A N 1
ATOM 735 C CA . LEU A 1 97 ? -8.442 1.439 -3.070 1.00 64.00 97 LEU A CA 1
ATOM 736 C C . LEU A 1 97 ? -9.234 1.071 -4.332 1.00 64.00 97 LEU A C 1
ATOM 738 O O . LEU A 1 97 ? -9.917 0.048 -4.367 1.00 64.00 97 LEU A O 1
ATOM 742 N N . SER A 1 98 ? -9.139 1.886 -5.385 1.00 59.47 98 SER A N 1
ATOM 743 C CA . SER A 1 98 ? -9.836 1.646 -6.644 1.00 59.47 98 SER A CA 1
ATOM 744 C C . SER A 1 98 ? -9.105 0.586 -7.487 1.00 59.47 98 SER A C 1
ATOM 746 O O . SER A 1 98 ? -7.929 0.768 -7.810 1.00 59.47 98 SER A O 1
ATOM 748 N N . PRO A 1 99 ? -9.786 -0.491 -7.933 1.00 48.34 99 PRO A N 1
ATOM 749 C CA . PRO A 1 99 ? -9.186 -1.519 -8.793 1.00 48.34 99 PRO A CA 1
ATOM 750 C C . PRO A 1 99 ? -8.844 -1.003 -10.200 1.00 48.34 99 PRO A C 1
ATOM 752 O O . PRO A 1 99 ? -8.101 -1.654 -10.929 1.00 48.34 99 PRO A O 1
ATOM 755 N N . GLN A 1 100 ? -9.367 0.166 -10.588 1.00 44.34 100 GLN A N 1
ATOM 756 C CA . GLN A 1 100 ? -9.105 0.816 -11.869 1.00 44.34 100 GLN A CA 1
ATOM 757 C C . GLN A 1 100 ? -8.627 2.245 -11.616 1.00 44.34 100 GLN A C 1
ATOM 759 O O . GLN A 1 100 ? -9.419 3.174 -11.488 1.00 44.34 100 GLN A O 1
ATOM 764 N N . GLY A 1 101 ? -7.312 2.416 -11.485 1.00 40.50 101 GLY A N 1
ATOM 765 C CA . GLY A 1 101 ? -6.704 3.733 -11.343 1.00 40.50 101 GLY A CA 1
ATOM 766 C C . GLY A 1 101 ? -6.810 4.517 -12.647 1.00 40.50 101 GLY A C 1
ATOM 767 O O . GLY A 1 101 ? -5.926 4.412 -13.490 1.00 40.50 101 GLY A O 1
ATOM 768 N N . VAL A 1 102 ? -7.859 5.323 -12.800 1.00 41.91 102 VAL A N 1
ATOM 769 C CA . VAL A 1 102 ? -7.863 6.430 -13.757 1.00 41.91 102 VAL A CA 1
ATOM 770 C C . VAL A 1 102 ? -7.684 7.718 -12.961 1.00 41.91 102 VAL A C 1
ATOM 772 O O . VAL A 1 102 ? -8.564 8.161 -12.228 1.00 41.91 102 VAL A O 1
ATOM 775 N N . ARG A 1 103 ? -6.491 8.303 -13.078 1.00 43.03 103 ARG A N 1
ATOM 776 C CA . ARG A 1 103 ? -6.244 9.691 -12.700 1.00 43.03 103 ARG A CA 1
ATOM 777 C C . ARG A 1 103 ? -6.879 10.509 -13.823 1.00 43.03 103 ARG A C 1
ATOM 779 O O . ARG A 1 103 ? -6.279 10.619 -14.888 1.00 43.03 103 ARG A O 1
ATOM 786 N N . ASN A 1 104 ? -8.126 10.961 -13.661 1.00 35.94 104 ASN A N 1
ATOM 787 C CA . ASN A 1 104 ? -8.627 12.002 -14.559 1.00 35.94 104 ASN A CA 1
ATOM 788 C C . ASN A 1 104 ? -7.770 13.237 -14.278 1.00 35.94 104 ASN A C 1
ATOM 790 O O . ASN A 1 104 ? -7.736 13.720 -13.146 1.00 35.94 104 ASN A O 1
ATOM 794 N N . ALA A 1 105 ? -6.973 13.589 -15.284 1.00 37.06 105 ALA A N 1
ATOM 795 C CA . ALA A 1 105 ? -6.081 14.736 -15.301 1.00 37.06 105 ALA A CA 1
ATOM 796 C C . ALA A 1 105 ? -6.858 16.054 -15.216 1.00 37.06 105 ALA A C 1
ATOM 798 O O . ALA A 1 105 ? -8.025 16.079 -15.673 1.00 37.06 105 ALA A O 1
#

Secondary structure (DSSP, 8-state):
-------EEEEEEEPPGGGT-SEEEEEEETTEEEEEEEEPPPTT-S-HHHHHHHHHHHHHHHHHHHHHHHHHS-TTTS--PPPTT------TT-TTT-SS-----